Protein AF-A0A817TBC0-F1 (afdb_monomer_lite)

pLDDT: mean 73.3, std 9.95, range [47.59, 85.38]

InterPro domains:
  IPR012338 Beta-lactamase/transpeptidase-like [SSF56601] (1-75)

Organism: NCBI:txid392032

Radius of gyration: 13.51 Å; chains: 1; bounding box: 33×32×30 Å

Secondary structure (DSSP, 8-state):
--HHHHHHHHHHHHTT---GGG--HHHHHHHHS--B----TT-TTEEE-SS-EEEEETTEEEEEEEEEETTEEEEE-

Sequence (77 aa):
MSAHSLSIYLRLFLNNFSLDLLQNVSLMNEMLHVSRPEGSLDEPSVQYGLIWNWLYQNNRHLVGHRGWILGVTHTMM

Structure (mmCIF, N/CA/C/O backbone):
data_AF-A0A817TBC0-F1
#
_entry.id   AF-A0A817TBC0-F1
#
loop_
_atom_site.group_PDB
_atom_site.id
_atom_site.type_symbol
_atom_site.label_atom_id
_atom_site.label_alt_id
_atom_site.label_comp_id
_atom_site.label_asym_id
_atom_site.label_entity_id
_atom_site.label_seq_id
_atom_site.pdbx_PDB_ins_code
_atom_site.Cartn_x
_atom_site.Cartn_y
_atom_site.Cartn_z
_atom_site.occupancy
_atom_site.B_iso_or_equiv
_atom_site.auth_seq_id
_atom_site.auth_comp_id
_atom_site.auth_asym_id
_atom_site.auth_atom_id
_atom_site.pdbx_PDB_model_num
ATOM 1 N N . MET A 1 1 ? 4.102 -6.213 -11.193 1.00 70.25 1 MET A N 1
ATOM 2 C CA . MET A 1 1 ? 2.693 -5.751 -11.195 1.00 70.25 1 MET A CA 1
ATOM 3 C C . MET A 1 1 ? 2.648 -4.350 -11.784 1.00 70.25 1 MET A C 1
ATOM 5 O O . MET A 1 1 ? 3.627 -3.637 -11.629 1.00 70.25 1 MET A O 1
ATOM 9 N N . SER A 1 2 ? 1.568 -3.957 -12.462 1.00 83.31 2 SER A N 1
ATOM 10 C CA . SER A 1 2 ? 1.403 -2.564 -12.904 1.00 83.31 2 SER A CA 1
ATOM 11 C C . SER A 1 2 ? 1.060 -1.655 -11.717 1.00 83.31 2 SER A C 1
ATOM 13 O O . SER A 1 2 ? 0.556 -2.139 -10.700 1.00 83.31 2 S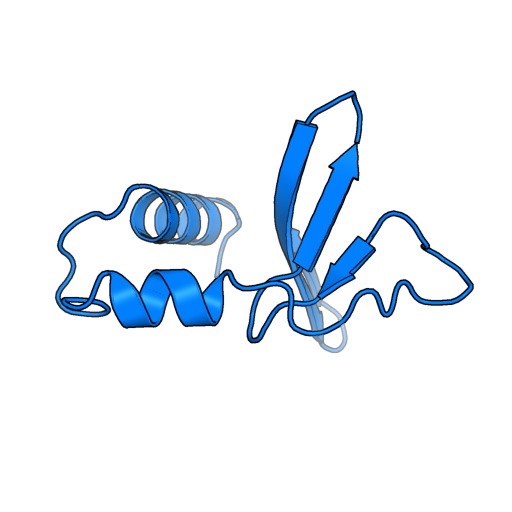ER A O 1
ATOM 15 N N . ALA A 1 3 ? 1.271 -0.342 -11.860 1.00 79.94 3 ALA A N 1
ATOM 16 C CA . ALA A 1 3 ? 0.859 0.641 -10.853 1.00 79.94 3 ALA A CA 1
ATOM 17 C C . ALA A 1 3 ? -0.635 0.505 -10.505 1.00 79.94 3 ALA A C 1
ATOM 19 O O . ALA A 1 3 ? -1.001 0.503 -9.337 1.00 79.94 3 ALA A O 1
ATOM 20 N N . HIS A 1 4 ? -1.484 0.274 -11.513 1.00 84.75 4 HIS A N 1
ATOM 21 C CA . HIS A 1 4 ? -2.923 0.092 -11.335 1.00 84.75 4 HIS A CA 1
ATOM 22 C C . HIS A 1 4 ? -3.271 -1.121 -10.456 1.00 84.75 4 HIS A C 1
ATOM 24 O O . HIS A 1 4 ? -4.037 -0.993 -9.500 1.00 84.75 4 HIS A O 1
ATOM 30 N N . SER A 1 5 ? -2.686 -2.292 -10.737 1.00 83.25 5 SER A N 1
AT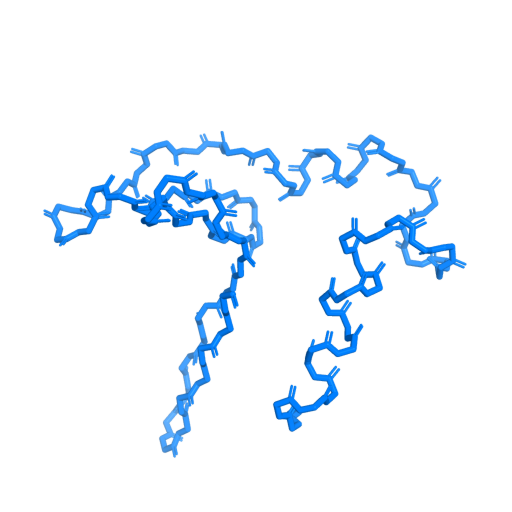OM 31 C CA . SER A 1 5 ? -2.924 -3.502 -9.938 1.00 83.25 5 SER A CA 1
ATOM 32 C C . SER A 1 5 ? -2.439 -3.339 -8.498 1.00 83.25 5 SER A C 1
ATOM 34 O O . SER A 1 5 ? -3.080 -3.826 -7.569 1.00 83.25 5 SER A O 1
ATOM 36 N N . LEU A 1 6 ? -1.323 -2.633 -8.312 1.00 80.69 6 LEU A N 1
ATOM 37 C CA . LEU A 1 6 ? -0.751 -2.365 -6.998 1.00 80.69 6 LEU A CA 1
ATOM 38 C C . LEU A 1 6 ? -1.657 -1.406 -6.196 1.00 80.69 6 LEU A C 1
ATOM 40 O O . LEU A 1 6 ? -1.961 -1.687 -5.040 1.00 80.69 6 LEU A O 1
ATOM 44 N N . SER A 1 7 ? -2.181 -0.339 -6.813 1.00 82.44 7 SER A N 1
ATOM 45 C CA . SER A 1 7 ? -3.142 0.573 -6.169 1.00 82.44 7 SER A CA 1
ATOM 46 C C . SER A 1 7 ? -4.441 -0.125 -5.756 1.00 82.44 7 SER A C 1
ATOM 48 O O . SER A 1 7 ? -4.982 0.167 -4.690 1.00 82.44 7 SER A O 1
ATOM 50 N N . ILE A 1 8 ? -4.944 -1.062 -6.571 1.00 83.25 8 ILE A N 1
ATOM 51 C CA . ILE A 1 8 ? -6.110 -1.878 -6.202 1.00 83.25 8 ILE A CA 1
ATOM 52 C C . ILE A 1 8 ? -5.791 -2.729 -4.970 1.00 83.25 8 ILE A C 1
ATOM 54 O O . ILE A 1 8 ? -6.589 -2.742 -4.035 1.00 83.25 8 ILE A O 1
ATOM 58 N N . TYR A 1 9 ? -4.632 -3.392 -4.950 1.00 82.44 9 TYR A N 1
ATOM 59 C CA . TYR A 1 9 ? -4.201 -4.207 -3.814 1.00 82.44 9 TYR A CA 1
ATOM 60 C C . TYR A 1 9 ? -4.114 -3.391 -2.520 1.00 82.44 9 TYR A C 1
ATOM 62 O O . TYR A 1 9 ? -4.735 -3.768 -1.530 1.00 82.44 9 TYR A O 1
ATOM 70 N N . LEU A 1 10 ? -3.419 -2.247 -2.534 1.00 80.75 10 LEU A N 1
ATOM 71 C CA . LEU A 1 10 ? -3.265 -1.407 -1.341 1.00 80.75 10 LEU A CA 1
ATOM 72 C C . LEU A 1 10 ? -4.616 -0.891 -0.838 1.00 80.75 10 LEU A C 1
ATOM 74 O O . LEU A 1 10 ? -4.894 -0.943 0.356 1.00 80.75 10 LEU A O 1
ATOM 78 N N . ARG A 1 11 ? -5.491 -0.447 -1.748 1.00 82.44 11 ARG A N 1
ATOM 79 C CA . ARG A 1 11 ? -6.841 -0.007 -1.382 1.00 82.44 11 ARG A CA 1
ATOM 80 C C . ARG A 1 11 ? -7.635 -1.127 -0.709 1.00 82.44 11 ARG A C 1
ATOM 82 O O . ARG A 1 11 ? -8.340 -0.859 0.256 1.00 82.44 11 ARG A O 1
ATOM 89 N N . LEU A 1 12 ? -7.554 -2.355 -1.222 1.00 79.75 12 LEU A N 1
ATOM 90 C CA . LEU A 1 12 ? -8.239 -3.508 -0.628 1.00 79.75 12 LEU A CA 1
ATOM 91 C C . LEU A 1 12 ? -7.653 -3.862 0.743 1.00 79.75 12 LEU A C 1
ATOM 93 O O . LEU A 1 12 ? -8.417 -4.078 1.680 1.00 79.75 12 LEU A O 1
ATOM 97 N N . PHE A 1 13 ? -6.323 -3.851 0.859 1.00 77.94 13 PHE A N 1
ATOM 98 C CA . PHE A 1 13 ? -5.597 -4.117 2.099 1.00 77.94 13 PHE A CA 1
ATOM 99 C C . PHE A 1 13 ? -5.942 -3.100 3.200 1.00 77.94 13 PHE A C 1
ATOM 101 O O . PHE A 1 13 ? -6.282 -3.491 4.308 1.00 77.94 13 PHE A O 1
ATOM 108 N N . LEU A 1 14 ? -5.914 -1.797 2.900 1.00 77.31 14 LEU A N 1
ATOM 109 C CA . LEU A 1 14 ? -6.153 -0.745 3.897 1.00 77.31 14 LEU A CA 1
ATOM 110 C C . LEU A 1 14 ? -7.628 -0.574 4.274 1.00 77.31 14 LEU A C 1
ATOM 112 O O . LEU A 1 14 ? -7.927 -0.178 5.396 1.00 77.31 14 LEU A O 1
ATOM 116 N N . ASN A 1 15 ? -8.559 -0.870 3.364 1.00 77.00 15 ASN A N 1
ATOM 117 C CA . ASN A 1 15 ? -9.990 -0.684 3.620 1.00 77.00 15 ASN A CA 1
ATOM 118 C C . ASN A 1 15 ? -10.647 -1.871 4.344 1.00 77.00 15 ASN A C 1
ATOM 120 O O . ASN A 1 15 ? -11.873 -1.980 4.307 1.00 77.00 15 ASN A O 1
ATOM 124 N N . ASN A 1 16 ? -9.871 -2.757 4.985 1.00 64.81 16 ASN A N 1
ATOM 125 C CA . ASN A 1 16 ? -10.377 -3.946 5.686 1.00 64.81 16 ASN A CA 1
ATOM 126 C C . ASN A 1 16 ? -11.317 -4.804 4.816 1.00 64.81 16 ASN A C 1
ATOM 128 O O . ASN A 1 16 ? -12.254 -5.421 5.329 1.00 64.81 16 ASN A O 1
ATOM 132 N N . PHE A 1 17 ? -11.130 -4.813 3.491 1.00 56.00 17 PHE A N 1
ATOM 133 C CA . PHE A 1 17 ? -12.021 -5.584 2.635 1.00 56.00 17 PHE A CA 1
ATOM 134 C C . PHE A 1 17 ? -11.744 -7.069 2.845 1.00 56.00 17 PHE A C 1
ATOM 136 O O . PHE A 1 17 ? -10.600 -7.511 2.780 1.00 56.00 17 PHE A O 1
ATOM 143 N N . SER A 1 18 ? -12.823 -7.812 3.080 1.00 50.94 18 SER A N 1
ATOM 144 C CA . SER A 1 18 ? -12.908 -9.247 3.349 1.00 50.94 18 SER A CA 1
ATOM 145 C C . SER A 1 18 ? -12.456 -10.120 2.167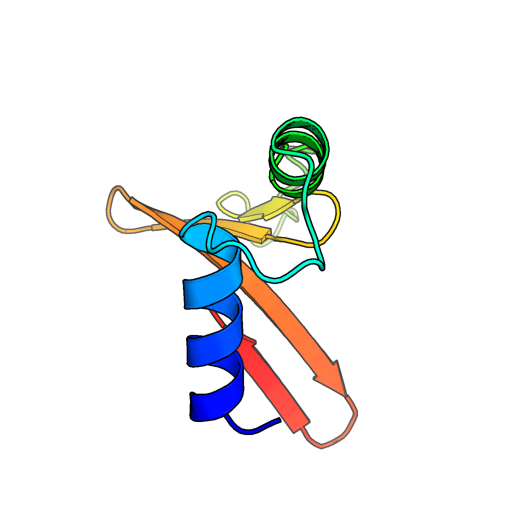 1.00 50.94 18 SER A C 1
ATOM 147 O O . SER A 1 18 ? -13.195 -10.982 1.698 1.00 50.94 18 SER A O 1
ATOM 149 N N . LEU A 1 19 ? -11.263 -9.884 1.627 1.00 47.59 19 LEU A N 1
ATOM 150 C CA . LEU A 1 19 ? -10.515 -10.951 0.988 1.00 47.59 19 LEU A CA 1
ATOM 151 C C . LEU A 1 19 ? -9.956 -11.811 2.116 1.00 47.59 19 LEU A C 1
ATOM 153 O O . LEU A 1 19 ? -9.280 -11.295 3.002 1.00 47.59 19 LEU A O 1
ATOM 157 N N . ASP A 1 20 ? -10.209 -13.114 2.057 1.00 55.06 20 ASP A N 1
ATOM 158 C CA . ASP A 1 20 ? -9.763 -14.160 2.991 1.00 55.06 20 ASP A CA 1
ATOM 159 C C . ASP A 1 20 ? -8.263 -14.152 3.366 1.00 55.06 20 ASP A C 1
ATOM 161 O O . ASP A 1 20 ? -7.825 -14.963 4.175 1.00 55.06 20 ASP A O 1
ATOM 165 N N . LEU A 1 21 ? -7.462 -13.234 2.819 1.00 54.62 21 LEU A N 1
ATOM 166 C CA . LEU A 1 21 ? -6.068 -13.006 3.174 1.00 54.62 21 LEU A CA 1
ATOM 167 C C . LEU A 1 21 ? -5.870 -12.601 4.644 1.00 54.62 21 LEU A C 1
ATOM 169 O O . LEU A 1 21 ? -4.866 -12.995 5.229 1.00 54.62 21 LEU A O 1
ATOM 173 N N . LEU A 1 22 ? -6.771 -11.799 5.231 1.00 55.53 22 LEU A N 1
ATOM 174 C CA . LEU A 1 22 ? -6.593 -11.218 6.573 1.00 55.53 22 LEU A CA 1
ATOM 175 C C . LEU A 1 22 ? -7.910 -11.184 7.351 1.00 55.53 22 LEU A C 1
ATOM 177 O O . LEU A 1 22 ? -8.409 -10.128 7.726 1.00 55.53 22 LEU A O 1
ATOM 181 N N . GLN A 1 23 ? -8.471 -12.357 7.644 1.00 58.59 23 GLN A N 1
ATOM 182 C CA . GLN A 1 23 ? -9.685 -12.486 8.467 1.00 58.59 23 GLN A CA 1
ATOM 183 C C . GLN A 1 23 ? -9.518 -11.986 9.918 1.00 58.59 23 GLN A C 1
ATOM 185 O O . GLN A 1 23 ? -10.473 -11.987 10.692 1.00 58.59 23 GLN A O 1
ATOM 190 N N . ASN A 1 24 ? -8.316 -11.559 10.311 1.00 65.06 24 ASN A N 1
ATOM 191 C CA . ASN A 1 24 ? -8.016 -11.127 11.663 1.00 65.06 24 ASN A CA 1
ATOM 192 C C . ASN A 1 24 ? -7.513 -9.679 11.671 1.00 65.06 24 ASN A C 1
ATOM 194 O O . ASN A 1 24 ? -6.357 -9.402 11.350 1.00 65.06 24 ASN A O 1
ATOM 198 N N . VAL A 1 25 ? -8.380 -8.761 12.103 1.00 68.25 25 VAL A N 1
ATOM 199 C CA . VAL A 1 25 ? -8.060 -7.339 12.320 1.00 68.25 25 VAL A CA 1
ATOM 200 C C . VAL A 1 25 ? -6.831 -7.169 13.226 1.00 68.25 25 VAL A C 1
ATOM 202 O O . VAL A 1 25 ? -6.051 -6.239 13.034 1.00 68.25 25 VAL A O 1
ATOM 205 N N . SER A 1 26 ? -6.591 -8.099 14.160 1.00 72.25 26 SER A N 1
ATOM 206 C CA . SER A 1 26 ? -5.389 -8.095 15.003 1.00 72.25 26 SER A CA 1
ATOM 207 C C . SER A 1 26 ? -4.100 -8.253 14.192 1.00 72.25 26 SER A C 1
ATOM 209 O O . SER A 1 26 ? -3.127 -7.566 14.481 1.00 72.25 26 SER A O 1
ATOM 211 N N . LEU A 1 27 ? -4.094 -9.105 13.159 1.00 73.62 27 LEU A N 1
ATOM 212 C CA . LEU A 1 27 ? -2.927 -9.305 12.290 1.00 73.62 27 LEU A CA 1
ATOM 213 C C . LEU A 1 27 ? -2.682 -8.089 11.397 1.00 73.62 27 LEU A C 1
ATOM 215 O O . LEU A 1 27 ? -1.538 -7.728 11.138 1.00 73.62 27 LEU A O 1
ATOM 219 N N . MET A 1 28 ? -3.750 -7.431 10.941 1.00 73.81 28 MET A N 1
ATOM 220 C CA . MET A 1 28 ? -3.622 -6.172 10.210 1.00 73.81 28 MET A CA 1
ATOM 221 C C . MET A 1 28 ? -3.019 -5.070 11.078 1.00 73.81 28 MET A C 1
ATOM 223 O O . MET A 1 28 ? -2.101 -4.380 10.639 1.00 73.81 28 MET A O 1
ATOM 227 N N . ASN A 1 29 ? -3.497 -4.936 12.315 1.00 74.38 29 ASN A N 1
ATOM 228 C CA . ASN A 1 29 ? -2.943 -3.980 13.268 1.00 74.38 29 ASN A CA 1
ATOM 229 C C . ASN A 1 29 ? -1.472 -4.275 13.569 1.00 74.38 29 ASN A C 1
ATOM 231 O O . ASN A 1 29 ? -0.689 -3.341 13.674 1.00 74.38 29 ASN A O 1
ATOM 235 N N . GLU A 1 30 ? -1.086 -5.548 13.652 1.00 76.31 30 GLU A N 1
ATOM 236 C CA . GLU A 1 30 ? 0.309 -5.960 13.824 1.00 76.31 30 GLU A CA 1
ATOM 237 C C . GLU A 1 30 ? 1.169 -5.633 12.589 1.00 76.31 30 GLU A C 1
ATOM 239 O O . GLU A 1 30 ? 2.261 -5.090 12.723 1.00 76.31 30 GLU A O 1
ATOM 244 N N . MET A 1 31 ? 0.663 -5.869 11.374 1.00 76.25 31 MET A N 1
ATOM 245 C CA . MET A 1 31 ? 1.362 -5.525 10.125 1.00 76.25 31 MET A CA 1
ATOM 246 C C . MET A 1 31 ? 1.537 -4.020 9.913 1.00 76.25 31 MET A C 1
ATOM 248 O O . MET A 1 31 ? 2.532 -3.592 9.323 1.00 76.25 31 MET A O 1
ATOM 252 N N . LEU A 1 32 ? 0.564 -3.232 10.366 1.00 76.00 32 LEU A N 1
ATOM 253 C CA . LEU A 1 32 ? 0.577 -1.773 10.314 1.00 76.00 32 LEU A CA 1
ATOM 254 C C . LEU A 1 32 ? 1.301 -1.144 11.509 1.00 76.00 32 LEU A C 1
ATOM 256 O O . LEU A 1 32 ? 1.628 0.043 11.459 1.00 76.00 32 LEU A O 1
ATOM 260 N N . HIS A 1 33 ? 1.569 -1.913 12.566 1.00 79.25 33 HIS A N 1
ATOM 261 C CA . HIS A 1 33 ? 2.255 -1.426 13.750 1.00 79.25 33 HIS A CA 1
ATOM 262 C C . HIS A 1 33 ? 3.659 -0.937 13.389 1.00 79.25 33 HIS A C 1
ATOM 264 O O . HIS A 1 33 ? 4.461 -1.669 12.807 1.00 79.25 33 HIS A O 1
ATOM 270 N N . VAL A 1 34 ? 3.959 0.308 13.760 1.00 72.44 34 VAL A N 1
ATOM 271 C CA . VAL A 1 34 ? 5.300 0.883 13.650 1.00 72.44 34 VAL A CA 1
ATOM 272 C C . VAL A 1 34 ? 6.156 0.281 14.754 1.00 72.44 34 VAL A C 1
ATOM 274 O O . VAL A 1 34 ? 6.087 0.697 15.908 1.00 72.44 34 VAL A O 1
ATOM 277 N N . SER A 1 35 ? 6.947 -0.724 14.402 1.00 65.38 35 SER A N 1
ATOM 278 C CA . SER A 1 35 ? 7.800 -1.451 15.341 1.00 65.38 35 SER A CA 1
ATOM 279 C C . SER A 1 35 ? 9.141 -0.756 15.572 1.00 65.38 35 SER A C 1
ATOM 281 O O . SER A 1 35 ? 9.769 -0.988 16.606 1.00 65.38 35 SER A O 1
ATOM 283 N N . ARG A 1 36 ? 9.576 0.125 14.658 1.00 61.41 36 ARG A N 1
ATOM 284 C CA . ARG A 1 36 ? 10.783 0.939 14.840 1.00 61.41 36 ARG A CA 1
ATOM 285 C C . ARG A 1 36 ? 10.603 2.362 14.298 1.00 61.41 36 ARG A C 1
ATOM 287 O O . ARG A 1 36 ? 10.362 2.528 13.101 1.00 61.41 36 ARG A O 1
ATOM 294 N N . PRO A 1 37 ? 10.837 3.409 15.109 1.00 59.91 37 PRO A N 1
ATOM 295 C CA . PRO A 1 37 ? 11.103 4.753 14.608 1.00 59.91 37 PRO A CA 1
ATOM 296 C C . PRO A 1 37 ? 12.550 4.832 14.084 1.00 59.91 37 PRO A C 1
ATOM 298 O O . PRO A 1 37 ? 13.292 5.751 14.407 1.00 59.91 37 PRO A O 1
ATOM 301 N N . GLU A 1 38 ? 12.996 3.832 13.322 1.00 53.97 38 GLU A N 1
ATOM 302 C CA . GLU A 1 38 ? 14.279 3.875 12.620 1.00 53.97 38 GLU A CA 1
ATOM 303 C C . GLU A 1 38 ? 14.051 4.604 11.298 1.00 53.97 38 GLU A C 1
ATOM 305 O O . GLU A 1 38 ? 14.092 4.010 10.225 1.00 53.97 38 GLU A O 1
ATOM 310 N N . GLY A 1 39 ? 13.783 5.910 11.366 1.00 55.59 39 GLY A N 1
ATOM 311 C CA . GLY A 1 39 ? 14.108 6.747 10.220 1.00 55.59 39 GLY A CA 1
ATOM 312 C C . GLY A 1 39 ? 15.592 6.549 9.940 1.00 55.59 39 GLY A C 1
ATOM 313 O O . GLY A 1 39 ? 16.404 6.578 10.871 1.00 55.59 39 GLY A O 1
ATOM 314 N N . SER A 1 40 ? 15.966 6.291 8.687 1.00 56.53 40 SER A N 1
ATOM 315 C CA . SER A 1 40 ? 17.382 6.377 8.338 1.00 56.53 40 SER A CA 1
ATOM 316 C C . SER A 1 40 ? 17.863 7.784 8.707 1.00 56.53 40 SER A C 1
ATOM 318 O O . SER A 1 40 ? 17.074 8.733 8.695 1.00 56.53 40 SER A O 1
ATOM 320 N N . LEU A 1 41 ? 19.151 7.944 9.026 1.00 56.88 41 LEU A N 1
ATOM 321 C CA . LEU A 1 41 ? 19.738 9.273 9.268 1.00 56.88 41 LEU A CA 1
ATOM 322 C C . LEU A 1 41 ? 19.436 10.260 8.119 1.00 56.88 41 LEU A C 1
ATOM 324 O O . LEU A 1 41 ? 19.439 11.469 8.330 1.00 56.88 41 LEU A O 1
ATOM 328 N N . ASP A 1 42 ? 19.125 9.725 6.937 1.00 56.38 42 ASP A N 1
ATOM 329 C CA . ASP A 1 42 ? 18.819 10.451 5.712 1.00 56.38 42 ASP A CA 1
ATOM 330 C C . ASP A 1 42 ? 17.321 10.796 5.534 1.00 56.38 42 ASP A C 1
ATOM 332 O O . ASP A 1 42 ? 17.008 11.756 4.831 1.00 56.38 42 ASP A O 1
ATOM 336 N N . GLU A 1 43 ? 16.382 10.074 6.166 1.00 65.06 43 GLU A N 1
ATOM 337 C CA . GLU A 1 43 ? 14.926 10.301 6.040 1.00 65.06 43 GLU A CA 1
ATOM 338 C C . GLU A 1 43 ? 14.180 10.086 7.381 1.00 65.06 43 GLU A C 1
ATOM 340 O O . GLU A 1 43 ? 13.430 9.119 7.549 1.00 65.06 43 GLU A O 1
ATOM 345 N N . PRO A 1 44 ? 14.323 11.006 8.357 1.00 61.75 44 PRO A N 1
ATOM 346 C CA . PRO A 1 44 ? 13.726 10.875 9.694 1.00 61.75 44 PRO A CA 1
ATOM 347 C C . PRO A 1 44 ? 12.188 10.915 9.708 1.00 61.75 44 PRO A C 1
ATOM 349 O O . PRO A 1 44 ? 11.567 10.602 10.723 1.00 61.75 44 PRO A O 1
ATOM 352 N N . SER A 1 45 ? 11.556 11.314 8.601 1.00 73.50 45 SER A N 1
ATOM 353 C CA . SER A 1 45 ? 10.098 11.329 8.433 1.00 73.50 45 SER A CA 1
ATOM 354 C C . SER A 1 45 ? 9.506 9.970 8.047 1.00 73.50 45 SER A C 1
ATOM 356 O O . SER A 1 45 ? 8.277 9.860 7.972 1.00 73.50 45 SER A O 1
ATOM 358 N N . VAL A 1 46 ? 10.350 8.963 7.790 1.00 73.75 46 VAL A N 1
ATOM 359 C CA . VAL A 1 46 ? 9.930 7.604 7.440 1.00 73.75 46 VAL A CA 1
ATOM 360 C C . VAL A 1 46 ? 10.027 6.699 8.665 1.00 73.75 46 VAL A C 1
ATOM 362 O O . VAL A 1 46 ? 11.064 6.623 9.314 1.00 73.75 46 VAL A O 1
ATOM 365 N N . GLN A 1 47 ? 8.946 5.993 8.981 1.00 79.19 47 GLN A N 1
ATOM 366 C CA . GLN A 1 47 ? 8.900 4.972 10.027 1.00 79.19 47 GLN A CA 1
ATOM 367 C C . GLN A 1 47 ? 8.615 3.610 9.398 1.00 79.19 47 GLN A C 1
ATOM 369 O O . GLN A 1 47 ? 7.932 3.529 8.378 1.00 79.19 47 GLN A O 1
ATOM 374 N N . TYR A 1 48 ? 9.102 2.535 10.009 1.00 74.81 48 TYR A N 1
ATOM 375 C CA . TYR A 1 48 ? 8.976 1.191 9.449 1.00 74.81 48 TYR A CA 1
ATOM 376 C C . TYR A 1 48 ? 8.101 0.316 10.351 1.00 74.81 48 TYR A C 1
ATOM 378 O O . TYR A 1 48 ? 8.307 0.232 11.566 1.00 74.81 48 TYR A O 1
ATOM 386 N N . GLY A 1 49 ? 7.099 -0.314 9.743 1.00 73.25 49 GLY A N 1
ATOM 387 C CA . GLY A 1 49 ? 6.375 -1.453 10.299 1.00 73.25 49 GLY A CA 1
ATOM 388 C C . GLY A 1 49 ? 6.956 -2.775 9.794 1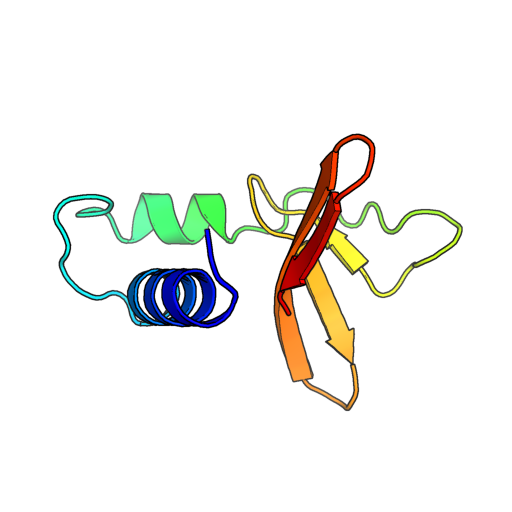.00 73.25 49 GLY A C 1
ATOM 389 O O . GLY A 1 49 ? 8.070 -2.820 9.276 1.00 73.25 49 GLY A O 1
ATOM 390 N N . LEU A 1 50 ? 6.202 -3.871 9.924 1.00 73.81 50 LEU A N 1
ATOM 391 C CA . LEU A 1 50 ? 6.684 -5.202 9.518 1.00 73.81 50 LEU A CA 1
ATOM 392 C C . LEU A 1 50 ? 6.865 -5.350 7.999 1.00 73.81 50 LEU A C 1
ATOM 394 O O . LEU A 1 50 ? 7.814 -5.983 7.548 1.00 73.81 50 LEU A O 1
ATOM 398 N N . ILE A 1 51 ? 5.934 -4.795 7.220 1.00 76.62 51 ILE A N 1
ATOM 399 C CA . ILE A 1 51 ? 5.924 -4.871 5.745 1.00 76.62 51 ILE A CA 1
ATOM 400 C C . ILE A 1 51 ? 5.831 -3.470 5.122 1.00 76.62 51 ILE A C 1
ATOM 402 O O . ILE A 1 51 ? 6.228 -3.267 3.978 1.00 76.62 51 ILE A O 1
ATOM 406 N N . TRP A 1 52 ? 5.299 -2.500 5.866 1.00 80.19 52 TRP A N 1
ATOM 407 C CA . TRP A 1 52 ? 4.948 -1.183 5.353 1.00 80.19 52 TRP A CA 1
ATOM 408 C C . TRP A 1 52 ? 5.823 -0.088 5.941 1.00 80.19 52 TRP A C 1
ATOM 410 O O . TRP A 1 52 ? 6.216 -0.137 7.105 1.00 80.19 52 TRP A O 1
ATOM 420 N N . ASN A 1 53 ? 6.040 0.943 5.140 1.00 83.12 53 ASN A N 1
ATOM 421 C CA . ASN A 1 53 ? 6.671 2.186 5.531 1.00 83.12 53 ASN A CA 1
ATOM 422 C C . ASN A 1 53 ? 5.581 3.233 5.752 1.00 83.12 53 ASN A C 1
ATOM 424 O O . ASN A 1 53 ? 4.615 3.308 4.990 1.00 83.12 53 ASN A O 1
ATOM 428 N N . TRP A 1 54 ? 5.781 4.074 6.752 1.00 83.62 54 TRP A N 1
ATOM 429 C CA . TRP A 1 54 ? 4.951 5.221 7.063 1.00 83.62 54 TRP A CA 1
ATOM 430 C C . TRP A 1 54 ? 5.730 6.489 6.765 1.00 83.62 54 TRP A C 1
ATOM 432 O O . TRP A 1 54 ? 6.807 6.683 7.316 1.00 83.62 54 TRP A O 1
ATOM 442 N N . LEU A 1 55 ? 5.190 7.364 5.929 1.00 83.88 55 LEU A N 1
ATOM 443 C CA . LEU A 1 55 ? 5.786 8.661 5.626 1.00 83.88 55 LEU A CA 1
ATOM 444 C C . LEU A 1 55 ? 4.852 9.763 6.113 1.00 83.88 55 LEU A C 1
ATOM 446 O O . LEU A 1 55 ? 3.697 9.837 5.690 1.00 83.88 55 LEU A O 1
ATOM 450 N N . TYR A 1 56 ? 5.351 10.637 6.986 1.00 82.38 56 TYR A N 1
ATOM 451 C CA . TYR A 1 56 ? 4.614 11.839 7.361 1.00 82.38 56 TYR A CA 1
ATOM 452 C C . TYR A 1 56 ? 4.933 12.983 6.396 1.00 82.38 56 TYR A C 1
ATOM 454 O O . TYR A 1 56 ? 6.050 13.500 6.377 1.00 82.38 56 TYR A O 1
ATOM 462 N N . GLN A 1 57 ? 3.951 13.392 5.593 1.00 82.62 57 GLN A N 1
ATOM 463 C CA . GLN A 1 57 ? 4.102 14.468 4.613 1.00 82.62 57 GLN A CA 1
ATOM 464 C C . GLN A 1 57 ? 2.800 15.264 4.493 1.00 82.62 57 GLN A C 1
ATOM 466 O O . GLN A 1 57 ? 1.711 14.696 4.493 1.00 82.62 57 GLN A O 1
ATOM 471 N N . ASN A 1 58 ? 2.893 16.592 4.366 1.00 85.38 58 ASN A N 1
ATOM 472 C CA . ASN A 1 58 ? 1.732 17.475 4.174 1.00 85.38 58 ASN A CA 1
ATOM 473 C C . ASN A 1 58 ? 0.623 17.270 5.226 1.00 85.38 58 ASN A C 1
ATOM 475 O O . ASN A 1 58 ? -0.565 17.286 4.901 1.00 85.38 58 ASN A O 1
ATOM 479 N N . ASN A 1 59 ? 1.018 17.063 6.487 1.00 83.81 59 ASN A N 1
ATOM 480 C CA . ASN A 1 59 ? 0.112 16.818 7.612 1.00 83.81 59 ASN A CA 1
ATOM 481 C C . ASN A 1 59 ? -0.745 15.541 7.471 1.00 83.81 59 ASN A C 1
ATOM 483 O O . ASN A 1 59 ? -1.863 15.469 7.984 1.00 83.81 59 ASN A O 1
ATOM 487 N N . ARG A 1 60 ? -0.242 14.545 6.731 1.00 81.50 60 ARG A N 1
ATOM 488 C CA . ARG A 1 60 ? -0.877 13.240 6.516 1.00 81.50 60 ARG A CA 1
ATOM 489 C C . ARG A 1 60 ? 0.136 12.121 6.717 1.00 81.50 60 ARG A C 1
ATOM 491 O O . ARG A 1 60 ? 1.315 12.281 6.411 1.00 81.50 60 ARG A O 1
ATOM 498 N N . HIS A 1 61 ? -0.359 10.979 7.181 1.00 79.19 61 HIS A N 1
ATOM 499 C CA . HIS A 1 61 ? 0.383 9.726 7.166 1.00 79.19 61 HIS A CA 1
ATOM 500 C C . HIS A 1 61 ? 0.089 8.993 5.862 1.00 79.19 61 HIS A C 1
ATOM 502 O O . HIS A 1 61 ? -1.064 8.670 5.571 1.00 79.19 61 HIS A O 1
ATOM 508 N N . LEU A 1 62 ? 1.135 8.763 5.081 1.00 84.00 62 LEU A N 1
ATOM 509 C CA . LEU A 1 62 ? 1.116 7.886 3.921 1.00 84.00 62 LEU A CA 1
ATOM 510 C C . LEU A 1 62 ? 1.646 6.524 4.352 1.00 84.00 62 LEU A C 1
ATOM 512 O O . LEU A 1 62 ? 2.579 6.458 5.153 1.00 84.00 62 LEU A O 1
ATOM 516 N N . VAL A 1 63 ? 1.050 5.456 3.833 1.00 83.06 63 VAL A N 1
ATOM 517 C CA . VAL A 1 63 ? 1.473 4.082 4.103 1.00 83.06 63 VAL A CA 1
ATOM 518 C C . VAL A 1 63 ? 1.721 3.383 2.780 1.00 83.06 63 VAL A C 1
ATOM 520 O O . VAL A 1 63 ? 0.885 3.409 1.878 1.00 83.06 63 VAL A O 1
ATOM 523 N N . GLY A 1 64 ? 2.884 2.764 2.649 1.00 83.81 64 GLY A N 1
ATOM 524 C CA . GLY A 1 64 ? 3.297 2.200 1.377 1.00 83.81 64 GLY A CA 1
ATOM 525 C C . GLY A 1 64 ? 4.579 1.399 1.481 1.00 83.81 64 GLY A C 1
ATOM 526 O O . GLY A 1 64 ? 5.053 1.088 2.567 1.00 83.81 64 GLY A O 1
ATOM 527 N N . HIS A 1 65 ? 5.140 1.020 0.342 1.00 79.94 65 HIS A N 1
ATOM 528 C CA . HIS A 1 65 ? 6.407 0.299 0.288 1.00 79.94 65 HIS A CA 1
ATOM 529 C C . HIS A 1 65 ? 7.139 0.706 -0.987 1.00 79.94 65 HIS A C 1
ATOM 531 O O . HIS A 1 65 ? 6.555 0.836 -2.068 1.00 79.94 65 HIS A O 1
ATOM 537 N N . ARG A 1 66 ? 8.450 0.898 -0.863 1.00 77.88 66 ARG A N 1
ATOM 538 C CA . ARG A 1 66 ? 9.357 1.071 -1.997 1.00 77.88 66 ARG A CA 1
ATOM 539 C C . ARG A 1 66 ? 10.145 -0.210 -2.250 1.00 77.88 66 ARG A C 1
ATOM 541 O O . ARG A 1 66 ? 10.745 -0.737 -1.321 1.00 77.88 66 ARG A O 1
ATOM 548 N N . GLY A 1 67 ? 10.156 -0.686 -3.490 1.00 76.56 67 GLY A N 1
ATOM 549 C CA . GLY A 1 67 ? 10.900 -1.874 -3.90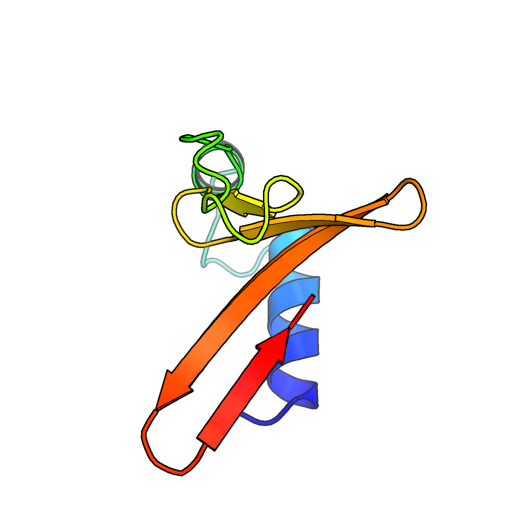5 1.00 76.56 67 GLY A CA 1
ATOM 550 C C . GLY A 1 67 ? 11.783 -1.575 -5.112 1.00 76.56 67 GLY A C 1
ATOM 551 O O . GLY A 1 67 ? 11.382 -0.852 -6.029 1.00 76.56 67 GLY A O 1
ATOM 552 N N . TRP A 1 68 ? 12.987 -2.139 -5.120 1.00 80.62 68 TRP A N 1
ATOM 553 C CA . TRP A 1 68 ? 13.932 -1.991 -6.222 1.00 80.62 68 TRP A CA 1
ATOM 554 C C . TRP A 1 68 ? 14.507 -3.347 -6.622 1.00 80.62 68 TRP A C 1
ATOM 556 O O . TRP A 1 68 ? 14.971 -4.107 -5.774 1.00 80.62 68 TRP A O 1
ATOM 566 N N . ILE A 1 69 ? 14.474 -3.628 -7.923 1.00 81.50 69 ILE A N 1
ATOM 567 C CA . ILE A 1 69 ? 15.236 -4.703 -8.561 1.00 81.50 69 ILE A CA 1
ATOM 568 C C . ILE A 1 69 ? 16.029 -4.096 -9.722 1.00 81.50 69 ILE A C 1
ATOM 570 O O . ILE A 1 69 ? 15.692 -3.019 -10.220 1.00 81.50 69 ILE A O 1
ATOM 574 N N . LEU A 1 70 ? 17.082 -4.769 -10.181 1.00 82.50 70 LEU A N 1
ATOM 575 C CA . LEU A 1 70 ? 17.912 -4.245 -11.266 1.00 82.50 70 LEU A CA 1
ATOM 576 C C . LEU A 1 70 ? 17.056 -3.899 -12.503 1.00 82.50 70 LEU A C 1
ATOM 578 O O . LEU A 1 70 ? 16.331 -4.743 -13.024 1.00 82.50 70 LEU A O 1
ATOM 582 N N . GLY A 1 71 ? 17.136 -2.643 -12.954 1.00 79.94 71 GLY A N 1
ATOM 583 C CA . GLY A 1 71 ? 16.393 -2.129 -14.111 1.00 79.94 71 GLY A CA 1
ATOM 584 C C . GLY A 1 71 ? 14.944 -1.704 -13.845 1.00 79.94 71 GLY A C 1
ATOM 585 O O . GLY A 1 71 ? 14.306 -1.183 -14.756 1.00 79.94 71 GLY A O 1
ATOM 586 N N . VAL A 1 72 ? 14.413 -1.884 -12.628 1.00 75.88 72 VAL A N 1
ATOM 587 C CA . VAL A 1 72 ? 13.015 -1.561 -12.308 1.00 75.88 72 VAL A CA 1
ATOM 588 C C . VAL A 1 72 ? 12.877 -1.030 -10.877 1.00 75.88 72 VAL A C 1
ATOM 590 O O . VAL A 1 72 ? 13.129 -1.736 -9.901 1.00 75.88 72 VAL A O 1
ATOM 593 N N . THR A 1 73 ? 12.372 0.196 -10.743 1.00 77.94 73 THR A N 1
ATOM 594 C CA . THR A 1 73 ? 12.066 0.821 -9.447 1.00 77.94 73 THR A CA 1
ATOM 595 C C . THR A 1 73 ? 10.569 1.060 -9.332 1.00 77.94 73 THR A C 1
ATOM 597 O O . THR A 1 73 ? 9.977 1.674 -10.218 1.00 77.94 73 THR A O 1
ATOM 600 N N . HIS A 1 74 ? 9.963 0.611 -8.232 1.00 74.00 74 HIS A N 1
ATOM 601 C CA . HIS A 1 74 ? 8.567 0.899 -7.909 1.00 74.00 74 HIS A CA 1
ATOM 602 C C . HIS A 1 74 ? 8.470 1.583 -6.546 1.00 74.00 74 HIS A C 1
ATOM 604 O O . HIS A 1 74 ? 9.014 1.102 -5.550 1.00 74.00 74 HIS A O 1
ATOM 610 N N . THR A 1 75 ? 7.719 2.680 -6.504 1.00 68.00 75 THR A N 1
ATOM 611 C CA . THR A 1 75 ? 7.356 3.374 -5.269 1.00 68.00 75 THR A CA 1
ATOM 612 C C . THR A 1 75 ? 5.841 3.460 -5.208 1.00 68.00 75 THR A C 1
ATOM 614 O O . THR A 1 75 ? 5.217 3.922 -6.163 1.00 68.00 75 THR A O 1
ATOM 617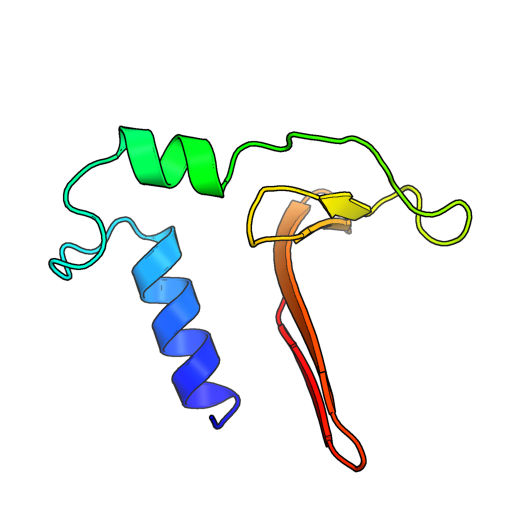 N N . MET A 1 76 ? 5.260 3.034 -4.091 1.00 69.50 76 MET A N 1
ATOM 618 C CA . MET A 1 76 ? 3.872 3.325 -3.762 1.00 69.50 76 MET A CA 1
ATOM 619 C C . MET A 1 76 ? 3.815 3.983 -2.388 1.00 69.50 76 MET A C 1
ATOM 621 O O . MET A 1 76 ? 4.425 3.462 -1.456 1.00 69.50 76 MET A O 1
ATOM 625 N N . MET A 1 77 ? 3.089 5.097 -2.301 1.00 68.94 77 MET A N 1
ATOM 626 C CA . MET A 1 77 ? 2.761 5.840 -1.083 1.00 68.94 77 MET A CA 1
ATOM 627 C C . MET A 1 77 ? 1.304 6.297 -1.147 1.00 68.94 77 MET A C 1
ATOM 629 O O . MET A 1 77 ? 0.819 6.490 -2.289 1.00 68.94 77 MET A O 1
#

Foldseek 3Di:
DDPVVVVVVVCCLVVVNPPVPDPDPVVSCQQVDQPDCCDDPVGSQWTDGPAWIWGCDPNDTDIWDWDDDVPDTDTDD